Protein AF-A0A4D4MJW7-F1 (afdb_monomer)

Solvent-accessible surface area (backbone atoms only — not comparable to full-atom values): 5000 Å² total; per-residue (Å²): 137,88,80,86,72,84,62,60,97,85,56,81,81,82,77,90,74,97,72,78,56,50,72,53,65,52,77,93,37,46,91,56,59,71,43,75,70,66,94,57,100,66,34,60,42,55,62,48,63,71,45,91,41,60,65,45,74,42,85,32,74,96,49,63,24,42,33,35,36,66,77,96,81,123

pLDDT: mean 82.75, std 14.61, range [37.09, 96.75]

Mean predicted aligned error: 8.64 Å

Foldseek 3Di:
DDDDDDPDDPRDDDDDDPDWWDKADDPVQVVQQPDDDDPDPAHQRNQLRPPPDCWDWDDGDPDTIIIHGDDPPD

Secondary structure (DSSP, 8-state):
--------TT--------SS-EEE--GGGGGG---S--SSSS-HHHHHHT--SSEEEEEETTEEEEEE-S-TT-

Radius of gyration: 15.01 Å; Cα contacts (8 Å, |Δi|>4): 86; chains: 1; bounding box: 33×33×33 Å

InterPro domains:
  IPR028961 Immunity protein 21 [PF15589] (14-73)

Sequence (74 aa):
MASCTDAGVGAVAWVESGGGPLIAVPEVVLPFWAGADGDELSTDYDRACDVDAFIGLVPVGDTRALVLGDDPGS

Organism: Streptomyces avermitilis (NCBI:txid33903)

Structure (mmCIF, N/CA/C/O backbone):
data_AF-A0A4D4MJW7-F1
#
_entry.id   AF-A0A4D4MJW7-F1
#
loop_
_atom_site.group_PDB
_atom_site.id
_atom_site.type_symbol
_atom_site.label_atom_id
_atom_site.label_alt_id
_atom_site.label_comp_id
_atom_site.label_asym_id
_atom_site.label_entity_id
_atom_site.label_seq_id
_atom_site.pdbx_PDB_ins_code
_atom_site.Cartn_x
_atom_site.Cartn_y
_atom_site.Cartn_z
_atom_site.occupancy
_atom_site.B_iso_or_equiv
_atom_site.auth_seq_id
_atom_site.auth_comp_id
_atom_site.auth_asym_id
_atom_site.auth_atom_id
_atom_site.pdbx_PDB_model_num
ATOM 1 N N . MET A 1 1 ? -2.388 23.406 -8.441 1.00 37.09 1 MET A N 1
ATOM 2 C CA . MET A 1 1 ? -3.791 23.790 -8.703 1.00 37.09 1 MET A CA 1
ATOM 3 C C . MET A 1 1 ? -4.191 23.131 -10.018 1.00 37.09 1 MET A C 1
ATOM 5 O O . MET A 1 1 ? -3.926 23.689 -11.073 1.00 37.09 1 MET A O 1
ATOM 9 N N . ALA A 1 2 ? -4.674 21.887 -9.965 1.00 45.38 2 ALA A N 1
ATOM 10 C CA . ALA A 1 2 ? -5.126 21.168 -11.156 1.00 45.38 2 ALA A CA 1
ATOM 11 C C . ALA A 1 2 ? -6.541 21.649 -11.508 1.00 45.38 2 ALA A C 1
ATOM 13 O O . ALA A 1 2 ? -7.412 21.682 -10.641 1.00 45.38 2 ALA A O 1
ATOM 14 N N . SER A 1 3 ? -6.738 22.091 -12.751 1.00 59.09 3 SER A N 1
ATOM 15 C CA . SER A 1 3 ? -8.034 22.534 -13.267 1.00 59.09 3 SER A CA 1
ATOM 16 C C . SER A 1 3 ? -8.706 21.369 -13.980 1.00 59.09 3 SER A C 1
ATOM 18 O O . SER A 1 3 ? -8.223 20.920 -15.017 1.00 59.09 3 SER A O 1
ATOM 20 N N . CYS A 1 4 ? -9.826 20.904 -13.438 1.00 56.44 4 CYS A N 1
ATOM 21 C CA . CYS A 1 4 ? -10.628 19.832 -14.012 1.00 56.44 4 CYS A CA 1
ATOM 22 C C . CYS A 1 4 ? -11.555 20.418 -15.087 1.00 56.44 4 CYS A C 1
ATOM 24 O O . CYS A 1 4 ? -12.638 20.908 -14.776 1.00 56.44 4 CYS A O 1
ATOM 26 N N . THR A 1 5 ? -11.133 20.421 -16.351 1.00 62.69 5 THR A N 1
ATOM 27 C CA . THR A 1 5 ? -12.078 20.602 -17.461 1.00 62.69 5 THR A CA 1
ATOM 28 C C . THR A 1 5 ? -12.875 19.316 -17.647 1.00 62.69 5 THR A C 1
ATOM 30 O O . THR A 1 5 ? -12.287 18.245 -17.764 1.00 62.69 5 THR A O 1
ATOM 33 N N . ASP A 1 6 ? -14.199 19.471 -17.637 1.00 64.00 6 ASP A N 1
ATOM 34 C CA . ASP A 1 6 ? -15.255 18.468 -17.806 1.00 64.00 6 ASP A CA 1
ATOM 35 C C . ASP A 1 6 ? -14.860 17.296 -18.722 1.00 64.00 6 ASP A C 1
ATOM 37 O O . ASP A 1 6 ? -14.870 17.391 -19.950 1.00 64.00 6 ASP A O 1
ATOM 41 N N . ALA A 1 7 ? -14.487 16.176 -18.103 1.00 59.81 7 ALA A N 1
ATOM 42 C CA . ALA A 1 7 ? -14.363 14.899 -18.779 1.00 59.81 7 ALA A CA 1
ATOM 43 C C . ALA A 1 7 ? -15.790 14.343 -18.880 1.00 59.81 7 ALA A C 1
ATOM 45 O O . ALA A 1 7 ? -16.346 13.887 -17.882 1.00 59.81 7 ALA A O 1
ATOM 46 N N . GLY A 1 8 ? -16.411 14.473 -20.059 1.00 62.88 8 GLY A N 1
ATOM 47 C CA . GLY A 1 8 ? -17.808 14.089 -20.279 1.00 62.88 8 GLY A CA 1
ATOM 48 C C . GLY A 1 8 ? -18.130 12.706 -19.706 1.00 62.88 8 GLY A C 1
ATOM 49 O O . GLY A 1 8 ? -17.284 11.813 -19.732 1.00 62.88 8 GLY A O 1
ATOM 50 N N . VAL A 1 9 ? -19.343 12.541 -19.166 1.00 59.69 9 VAL A N 1
ATOM 51 C CA . VAL A 1 9 ? -19.823 11.317 -18.496 1.00 59.69 9 VAL A CA 1
ATOM 52 C C . VAL A 1 9 ? -19.338 10.034 -19.193 1.00 59.69 9 VAL A C 1
ATOM 54 O O . VAL A 1 9 ? -19.834 9.658 -20.252 1.00 59.69 9 VAL A O 1
ATOM 57 N N . GLY A 1 10 ? -18.340 9.375 -18.595 1.00 66.38 10 GLY A N 1
ATOM 58 C CA . GLY A 1 10 ? -17.709 8.156 -19.121 1.00 66.38 10 GLY A CA 1
ATOM 59 C C . GLY A 1 10 ? -16.225 8.280 -19.491 1.00 66.38 10 GLY A C 1
ATOM 60 O O . GLY A 1 10 ? -15.581 7.259 -19.719 1.00 66.38 10 GLY A O 1
ATOM 61 N N . ALA A 1 11 ? -15.653 9.484 -19.518 1.00 72.19 11 ALA A N 1
ATOM 62 C CA . ALA A 1 11 ? -14.216 9.671 -19.677 1.00 72.19 11 ALA A CA 1
ATOM 63 C C . ALA A 1 11 ? -13.496 9.387 -18.348 1.00 72.19 11 ALA A C 1
ATOM 65 O O . ALA A 1 11 ? -13.684 10.084 -17.351 1.00 72.19 11 ALA A O 1
ATOM 66 N N . VAL A 1 12 ? -12.687 8.327 -18.334 1.00 79.69 12 VAL A N 1
ATOM 67 C CA . VAL A 1 12 ? -11.876 7.948 -17.174 1.00 79.69 12 VAL A CA 1
ATOM 68 C C . VAL A 1 12 ? -10.739 8.958 -17.039 1.00 79.69 12 VAL A C 1
ATOM 70 O O . VAL A 1 12 ? -9.954 9.140 -17.971 1.00 79.69 12 VAL A O 1
ATOM 73 N N . ALA A 1 13 ? -10.669 9.640 -15.898 1.00 81.50 13 ALA A N 1
ATOM 74 C CA . ALA A 1 13 ? -9.554 10.524 -15.593 1.00 81.50 13 ALA A CA 1
ATOM 75 C C . ALA A 1 13 ? -8.379 9.676 -15.101 1.00 81.50 13 ALA A C 1
ATOM 77 O O . ALA A 1 13 ? -8.436 9.096 -14.016 1.00 81.50 13 ALA A O 1
ATOM 78 N N . TRP A 1 14 ? -7.333 9.590 -15.917 1.00 81.25 14 TRP A N 1
ATOM 79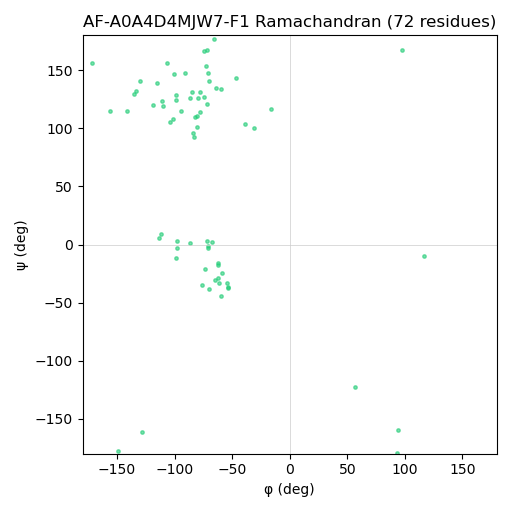 C CA . TRP A 1 14 ? -6.082 8.967 -15.511 1.00 81.25 14 TRP A CA 1
ATOM 80 C C . TRP A 1 14 ? -5.374 9.840 -14.479 1.00 81.25 14 TRP A C 1
ATOM 82 O O . TRP A 1 14 ? -5.392 11.070 -14.567 1.00 81.25 14 TRP A O 1
ATOM 92 N N . VAL A 1 15 ? -4.776 9.185 -13.489 1.00 80.19 15 VAL A N 1
ATOM 93 C CA . VAL A 1 15 ? -3.974 9.833 -12.457 1.00 80.19 15 VAL A CA 1
ATOM 94 C C . VAL A 1 15 ? -2.530 9.421 -12.678 1.00 80.19 15 VAL A C 1
ATOM 96 O O . VAL A 1 15 ? -2.219 8.232 -12.680 1.00 80.19 15 VAL A O 1
ATOM 99 N N . GLU A 1 16 ? -1.663 10.412 -12.844 1.00 79.50 16 GLU A N 1
ATOM 100 C CA . GLU A 1 16 ? -0.223 10.192 -12.911 1.00 79.50 16 GLU A CA 1
ATOM 101 C C . GLU A 1 16 ? 0.324 9.971 -11.495 1.00 79.50 16 GLU A C 1
ATOM 103 O O . GLU A 1 16 ? 0.031 10.747 -10.579 1.00 79.50 16 GLU A O 1
ATOM 108 N N . SER A 1 17 ? 1.121 8.918 -11.320 1.00 79.69 17 SER A N 1
ATOM 109 C CA . SER A 1 17 ? 1.827 8.610 -10.072 1.00 79.69 17 SER A CA 1
ATOM 110 C C . SER A 1 17 ? 3.322 8.908 -10.215 1.00 79.69 17 SER A C 1
ATOM 112 O O . SER A 1 17 ? 3.865 8.889 -11.318 1.00 79.69 17 SER A O 1
ATOM 114 N N . GLY A 1 18 ? 4.006 9.147 -9.094 1.00 78.62 18 GLY A N 1
ATOM 115 C CA . GLY A 1 18 ? 5.466 9.299 -9.046 1.00 78.62 18 GLY A CA 1
ATOM 116 C C . GLY A 1 18 ? 6.252 7.998 -9.282 1.00 78.62 18 GLY A C 1
ATOM 117 O O . GLY A 1 18 ? 7.480 8.040 -9.285 1.00 78.62 18 GLY A O 1
ATOM 118 N N . GLY A 1 19 ? 5.561 6.869 -9.481 1.00 81.19 19 GLY A N 1
ATOM 119 C CA . GLY A 1 19 ? 6.133 5.520 -9.549 1.00 81.19 19 GLY A CA 1
ATOM 120 C C . GLY A 1 19 ? 6.017 4.763 -8.218 1.00 81.19 19 GLY A C 1
ATOM 121 O O . GLY A 1 19 ? 5.702 5.362 -7.192 1.00 81.19 19 GLY A O 1
ATOM 122 N N . GLY A 1 20 ? 6.260 3.448 -8.241 1.00 86.25 20 GLY A N 1
ATOM 123 C CA . GLY A 1 20 ? 6.099 2.555 -7.084 1.00 86.25 20 GLY A CA 1
ATOM 124 C C . GLY A 1 20 ? 4.719 1.882 -7.004 1.00 86.25 20 GLY A C 1
ATOM 125 O O . GLY A 1 20 ? 3.889 2.065 -7.899 1.00 86.25 20 GLY A O 1
ATOM 126 N N . PRO A 1 21 ? 4.474 1.057 -5.971 1.00 91.06 21 PRO A N 1
ATOM 127 C CA . PRO A 1 21 ? 3.281 0.223 -5.913 1.00 91.06 21 PRO A CA 1
ATOM 128 C C . PRO A 1 21 ? 2.003 1.034 -5.665 1.00 91.06 21 PRO A C 1
ATOM 130 O O . PRO A 1 21 ? 1.991 2.014 -4.917 1.00 91.06 21 PRO A O 1
ATOM 133 N N . LEU A 1 22 ? 0.883 0.567 -6.223 1.00 91.00 22 LEU A N 1
ATOM 134 C CA . LEU A 1 22 ? -0.444 1.068 -5.866 1.00 91.00 22 LEU A CA 1
ATOM 135 C C . LEU A 1 22 ? -0.960 0.325 -4.632 1.00 91.00 22 LEU A C 1
ATOM 137 O O . LEU A 1 22 ? -0.949 -0.904 -4.581 1.00 91.00 22 LEU A O 1
ATOM 141 N N . ILE A 1 23 ? -1.449 1.069 -3.640 1.00 93.19 23 ILE A N 1
ATOM 142 C CA . ILE A 1 23 ? -1.852 0.510 -2.346 1.00 93.19 23 ILE A CA 1
ATOM 143 C C . ILE A 1 23 ? -3.343 0.761 -2.125 1.00 93.19 23 ILE A C 1
ATOM 145 O O . ILE A 1 23 ? -3.789 1.906 -2.075 1.00 93.19 23 ILE A O 1
ATOM 149 N N . ALA A 1 24 ? -4.119 -0.310 -1.964 1.00 95.12 24 ALA A N 1
ATOM 150 C CA . ALA A 1 24 ? -5.523 -0.233 -1.582 1.00 95.12 24 ALA A CA 1
ATOM 151 C C . ALA A 1 24 ? -5.676 -0.560 -0.091 1.00 95.12 24 ALA A C 1
ATOM 153 O O . ALA A 1 24 ? -5.535 -1.709 0.338 1.00 95.12 24 ALA A O 1
ATOM 154 N N . VAL A 1 25 ? -5.974 0.469 0.702 1.00 96.62 25 VAL A N 1
ATOM 155 C CA . VAL A 1 25 ? -6.170 0.366 2.152 1.00 96.62 25 VAL A CA 1
ATOM 156 C C . VAL A 1 25 ? -7.672 0.295 2.459 1.00 96.62 25 VAL A C 1
ATOM 158 O O . VAL A 1 25 ? -8.421 1.153 1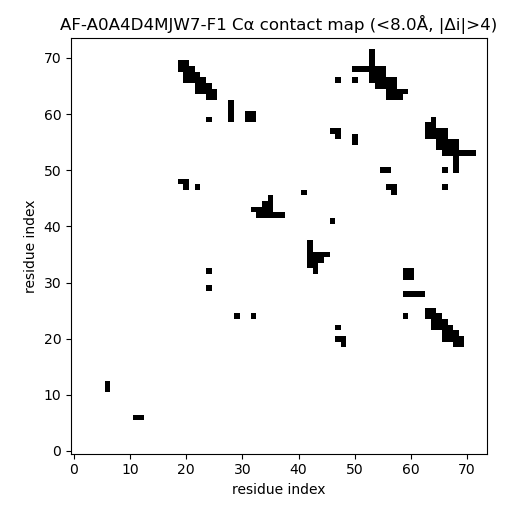.987 1.00 96.62 25 VAL A O 1
ATOM 161 N N . PRO A 1 26 ? -8.151 -0.689 3.245 1.00 96.75 26 PRO A N 1
ATOM 162 C CA . PRO A 1 26 ? -9.543 -0.715 3.680 1.00 96.75 26 PRO A CA 1
ATOM 163 C C . PRO A 1 26 ? -9.899 0.539 4.486 1.00 96.75 26 PRO A C 1
ATOM 165 O O . PRO A 1 26 ? -9.178 0.904 5.413 1.00 96.75 26 PRO A O 1
ATOM 168 N N . GLU A 1 27 ? -11.045 1.157 4.187 1.00 96.56 27 GLU A N 1
ATOM 169 C CA . GLU A 1 27 ? -11.470 2.418 4.820 1.00 96.56 27 GLU A CA 1
ATOM 170 C C . GLU A 1 27 ? -11.478 2.344 6.356 1.00 96.56 27 GLU A C 1
ATOM 172 O O . GLU A 1 27 ? -11.056 3.276 7.034 1.00 96.56 27 GLU A O 1
ATOM 177 N N . VAL A 1 28 ? -11.869 1.188 6.902 1.00 96.06 28 VAL A N 1
ATOM 178 C CA . VAL A 1 28 ? -11.919 0.920 8.348 1.00 96.06 28 VAL A CA 1
ATOM 179 C C . VAL A 1 28 ? -10.566 1.069 9.056 1.00 96.06 28 VAL A C 1
ATOM 181 O O . VAL A 1 28 ? -10.546 1.359 10.250 1.00 96.06 28 VAL A O 1
ATOM 184 N N . VAL A 1 29 ? -9.445 0.921 8.342 1.00 96.12 29 VAL A N 1
ATOM 185 C CA . VAL A 1 29 ? -8.095 1.087 8.907 1.00 96.12 29 VAL A CA 1
ATOM 186 C C . VAL A 1 29 ? -7.322 2.279 8.352 1.00 96.12 29 VAL A C 1
ATOM 188 O O . VAL A 1 29 ? -6.173 2.475 8.736 1.00 96.12 29 VAL A O 1
ATOM 191 N N . LEU A 1 30 ? -7.936 3.120 7.511 1.00 94.88 30 LEU A N 1
ATOM 192 C CA . LEU A 1 30 ? -7.292 4.340 7.010 1.00 94.88 30 LEU A CA 1
ATOM 193 C C . LEU A 1 30 ? -6.736 5.258 8.112 1.00 94.88 30 LEU A C 1
ATOM 195 O O . LEU A 1 30 ? -5.654 5.799 7.901 1.00 94.88 30 LEU A O 1
ATOM 199 N N . PRO A 1 31 ? -7.375 5.419 9.291 1.00 94.62 31 PRO A N 1
ATOM 200 C CA . PRO A 1 31 ? -6.801 6.232 10.366 1.00 94.62 31 PRO A CA 1
ATOM 201 C C . PRO A 1 31 ? -5.457 5.722 10.910 1.00 94.62 31 PRO A C 1
ATOM 203 O O . PRO A 1 31 ? -4.779 6.466 11.611 1.00 94.62 31 PRO A O 1
ATOM 206 N N . PHE A 1 32 ? -5.089 4.467 10.626 1.00 93.50 32 PHE A N 1
ATOM 207 C CA . PHE A 1 32 ? -3.819 3.862 11.033 1.00 93.50 32 PHE A CA 1
ATOM 208 C C . PHE A 1 32 ? -2.757 3.882 9.929 1.00 93.50 32 PHE A C 1
ATOM 210 O O . PHE A 1 32 ? -1.645 3.428 10.175 1.00 93.50 32 PHE A O 1
ATOM 217 N N . TRP A 1 33 ? -3.091 4.366 8.729 1.00 93.88 33 TRP A N 1
ATOM 218 C CA . TRP A 1 33 ? -2.139 4.520 7.635 1.00 93.88 33 TRP A CA 1
ATOM 219 C C . TRP A 1 33 ? -1.359 5.829 7.808 1.00 93.88 33 TRP A C 1
ATOM 221 O O . TRP A 1 33 ? -1.918 6.914 7.645 1.00 93.88 33 TRP A O 1
ATOM 231 N N . ALA A 1 34 ? -0.073 5.726 8.139 1.00 90.62 34 ALA A N 1
ATOM 232 C CA . ALA A 1 34 ? 0.830 6.853 8.365 1.00 90.62 34 ALA A CA 1
ATOM 233 C C . ALA A 1 34 ? 1.245 7.561 7.063 1.00 90.62 34 ALA A C 1
ATOM 235 O O . ALA A 1 34 ? 1.605 8.735 7.089 1.00 90.62 34 ALA A O 1
ATOM 236 N N . GLY A 1 35 ? 1.139 6.885 5.915 1.00 89.94 35 GLY A N 1
ATOM 237 C CA . GLY A 1 35 ? 1.475 7.461 4.612 1.00 89.94 35 GLY A CA 1
ATOM 238 C C . GLY A 1 35 ? 2.905 7.180 4.153 1.00 89.94 35 GLY A C 1
ATOM 239 O O . GLY A 1 35 ? 3.539 6.216 4.583 1.00 89.94 35 GLY A O 1
ATOM 240 N N . ALA A 1 36 ? 3.367 8.011 3.215 1.00 87.44 36 ALA A N 1
ATOM 241 C CA . ALA A 1 36 ? 4.710 7.955 2.632 1.00 87.44 36 ALA A CA 1
ATOM 242 C C . ALA A 1 36 ? 5.688 8.961 3.257 1.00 87.44 36 ALA A C 1
ATOM 244 O O . ALA A 1 36 ? 6.887 8.878 3.017 1.00 87.44 36 ALA A O 1
ATOM 245 N N . ASP A 1 37 ? 5.176 9.899 4.055 1.00 80.25 37 ASP A N 1
ATOM 246 C CA . ASP A 1 37 ? 5.965 10.941 4.698 1.00 80.25 37 ASP A CA 1
ATOM 247 C C . ASP A 1 37 ? 6.005 10.667 6.205 1.00 80.25 37 ASP A C 1
ATOM 249 O O . ASP A 1 37 ? 4.964 10.643 6.864 1.00 80.25 37 ASP A O 1
ATOM 253 N N . GLY A 1 38 ? 7.198 10.462 6.764 1.00 70.25 38 GLY A N 1
ATOM 254 C CA . GLY A 1 38 ? 7.368 10.238 8.197 1.00 70.25 38 GLY A CA 1
ATOM 255 C C . GLY A 1 38 ? 8.830 10.221 8.636 1.00 70.25 38 GLY A C 1
ATOM 256 O O . GLY A 1 38 ? 9.728 9.931 7.850 1.00 70.25 38 GLY A O 1
ATOM 257 N N . ASP A 1 39 ? 9.054 10.520 9.916 1.00 68.19 39 ASP A N 1
ATOM 258 C CA . ASP A 1 39 ? 10.383 10.541 10.552 1.00 68.19 39 ASP A CA 1
ATOM 259 C C . ASP A 1 39 ? 10.800 9.150 11.073 1.00 68.19 39 ASP A C 1
ATOM 261 O O . ASP A 1 39 ? 11.841 8.979 11.715 1.00 68.19 39 ASP A O 1
ATOM 265 N N . GLU A 1 40 ? 9.940 8.154 10.866 1.00 73.56 40 GLU A N 1
ATOM 266 C CA . GLU A 1 40 ? 10.172 6.774 11.260 1.00 73.56 40 GLU A CA 1
ATOM 267 C C . GLU A 1 40 ? 11.225 6.131 10.353 1.00 73.56 40 GLU A C 1
ATOM 269 O O . GLU A 1 40 ? 11.402 6.501 9.197 1.00 73.56 40 GLU A O 1
ATOM 274 N N . LEU A 1 41 ? 11.930 5.122 10.872 1.00 76.62 41 LEU A N 1
ATOM 275 C CA . LEU A 1 41 ? 12.962 4.408 10.108 1.00 76.62 41 LEU A CA 1
ATOM 276 C C . LEU A 1 41 ? 12.409 3.683 8.865 1.00 76.62 41 LEU A C 1
ATOM 278 O O . LEU A 1 41 ? 13.192 3.291 8.005 1.00 76.62 41 LEU A O 1
ATOM 282 N N . SER A 1 42 ? 11.094 3.458 8.806 1.00 84.62 42 SER A N 1
ATOM 283 C CA . SER A 1 42 ? 10.37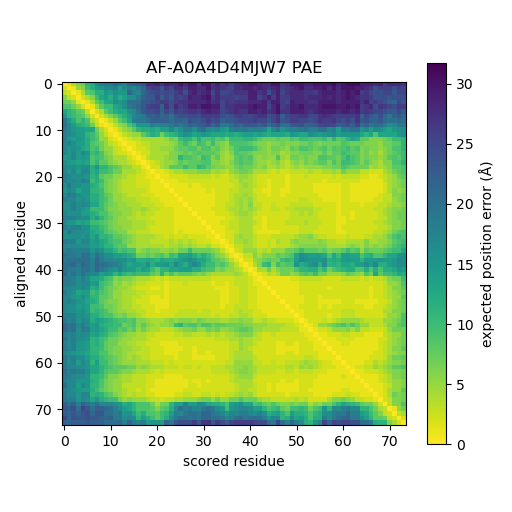8 2.865 7.676 1.00 84.62 42 SER A CA 1
ATOM 284 C C . SER A 1 42 ? 8.920 3.314 7.726 1.00 84.62 42 SER A C 1
ATOM 286 O O . SER A 1 42 ? 8.194 2.968 8.662 1.00 84.62 42 SER A O 1
ATOM 288 N N . THR A 1 43 ? 8.504 4.090 6.728 1.00 91.56 43 THR A N 1
ATOM 289 C CA . THR A 1 43 ? 7.111 4.506 6.557 1.00 91.56 43 THR A CA 1
ATOM 290 C C . THR A 1 43 ? 6.245 3.332 6.107 1.00 91.56 43 THR A C 1
ATOM 292 O O . THR A 1 43 ? 6.731 2.279 5.684 1.00 91.56 43 THR A O 1
ATOM 295 N N . ASP A 1 44 ? 4.926 3.500 6.169 1.00 93.44 44 ASP A N 1
ATOM 296 C CA . ASP A 1 44 ? 4.009 2.489 5.651 1.00 93.44 44 ASP A CA 1
ATOM 297 C C . ASP A 1 44 ? 4.195 2.250 4.146 1.00 93.44 44 ASP A C 1
ATOM 299 O O . ASP A 1 44 ? 4.065 1.116 3.676 1.00 93.44 44 ASP A O 1
ATOM 303 N N . TYR A 1 45 ? 4.548 3.302 3.404 1.00 92.81 45 TYR A N 1
ATOM 304 C CA . TYR A 1 45 ? 4.868 3.211 1.985 1.00 92.81 45 TYR A CA 1
ATOM 305 C C . TYR A 1 45 ? 6.192 2.483 1.718 1.00 92.81 45 TYR A C 1
ATOM 307 O O . TYR A 1 45 ? 6.252 1.672 0.794 1.00 92.81 45 TYR A O 1
ATOM 315 N N . ASP A 1 46 ? 7.223 2.691 2.545 1.00 92.69 46 ASP A N 1
ATOM 316 C CA . ASP A 1 46 ? 8.498 1.968 2.408 1.00 92.69 46 ASP A CA 1
ATOM 317 C C . ASP A 1 46 ? 8.279 0.457 2.543 1.00 92.69 46 ASP A C 1
ATOM 319 O O . ASP A 1 46 ? 8.729 -0.322 1.706 1.00 92.69 46 ASP A O 1
ATOM 323 N N . ARG A 1 47 ? 7.471 0.038 3.528 1.00 92.81 47 ARG A N 1
ATOM 324 C CA . ARG A 1 47 ? 7.117 -1.382 3.702 1.00 92.81 47 ARG A CA 1
ATOM 325 C C . ARG A 1 47 ? 6.344 -1.959 2.519 1.00 92.81 47 ARG A C 1
ATOM 327 O O . ARG A 1 47 ? 6.392 -3.165 2.297 1.00 92.81 47 ARG A O 1
ATOM 334 N N . ALA A 1 48 ? 5.587 -1.135 1.797 1.00 93.94 48 ALA A N 1
ATOM 335 C CA . ALA A 1 48 ? 4.909 -1.564 0.579 1.00 93.94 48 ALA A CA 1
ATOM 336 C C . ALA A 1 48 ? 5.878 -1.688 -0.602 1.00 93.94 48 ALA A C 1
ATOM 338 O O . ALA A 1 48 ? 5.712 -2.597 -1.411 1.00 93.94 48 ALA A O 1
ATOM 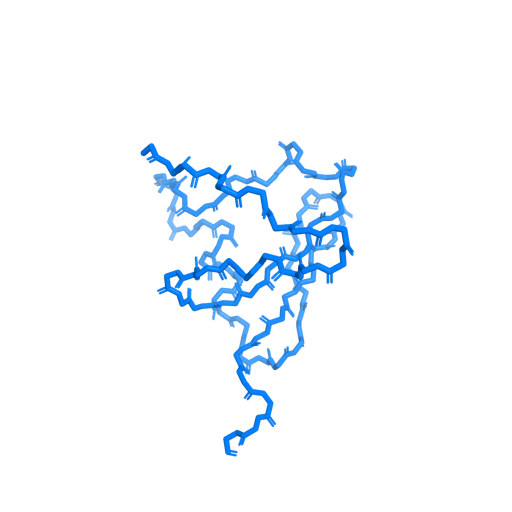339 N N . CYS A 1 49 ? 6.896 -0.828 -0.681 1.00 92.00 49 CYS A N 1
ATOM 340 C CA . CYS A 1 49 ? 7.953 -0.922 -1.690 1.00 92.00 49 CYS A CA 1
ATOM 341 C C . CYS A 1 49 ? 8.810 -2.187 -1.536 1.00 92.00 49 CYS A C 1
ATOM 343 O O . CYS A 1 49 ? 9.257 -2.728 -2.540 1.00 92.00 49 CYS A O 1
ATOM 345 N N . ASP A 1 50 ? 8.983 -2.690 -0.311 1.00 92.38 50 ASP A N 1
ATOM 346 C CA . ASP A 1 50 ? 9.719 -3.933 -0.027 1.00 92.38 50 ASP A CA 1
ATOM 347 C C . ASP A 1 50 ? 8.979 -5.216 -0.478 1.00 92.38 50 ASP A C 1
ATOM 349 O O . ASP A 1 50 ? 9.484 -6.333 -0.330 1.00 92.38 50 ASP A O 1
ATOM 353 N N . VAL A 1 51 ? 7.754 -5.098 -1.002 1.00 92.44 51 VAL A N 1
ATOM 354 C CA . VAL A 1 51 ? 6.995 -6.230 -1.543 1.00 92.44 51 VAL A CA 1
ATOM 355 C C . VAL A 1 51 ? 7.427 -6.490 -2.988 1.00 92.44 51 VAL A C 1
ATOM 357 O O . VAL A 1 51 ? 6.871 -5.931 -3.926 1.00 92.44 51 VAL A O 1
ATOM 360 N N . ASP A 1 52 ? 8.354 -7.429 -3.176 1.00 85.31 52 ASP A N 1
ATOM 361 C CA . ASP A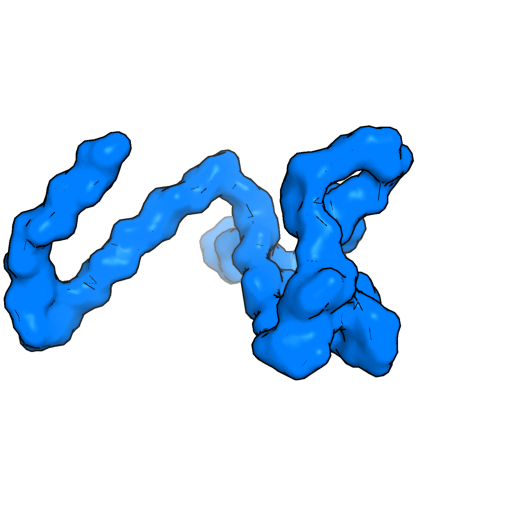 1 52 ? 8.872 -7.835 -4.499 1.00 85.31 52 ASP A CA 1
ATOM 362 C C . ASP A 1 52 ? 7.849 -8.567 -5.406 1.00 85.31 52 ASP A C 1
ATOM 364 O O . ASP A 1 52 ? 8.179 -9.035 -6.496 1.00 85.31 52 ASP A O 1
ATOM 368 N N . ALA A 1 53 ? 6.603 -8.739 -4.956 1.00 82.31 53 ALA A N 1
ATOM 369 C CA . ALA A 1 53 ? 5.568 -9.481 -5.670 1.00 82.31 53 ALA A CA 1
ATOM 370 C C . ALA A 1 53 ? 4.597 -8.551 -6.414 1.00 82.31 53 ALA A C 1
ATOM 372 O O . ALA A 1 53 ? 4.211 -7.505 -5.901 1.00 82.31 53 ALA A O 1
ATOM 373 N N . PHE A 1 54 ? 4.081 -9.002 -7.565 1.00 84.31 54 PHE A N 1
ATOM 374 C CA . PHE A 1 54 ? 3.020 -8.304 -8.314 1.00 84.31 54 PHE A CA 1
ATOM 375 C C . PHE A 1 54 ? 1.774 -8.007 -7.473 1.00 84.31 54 PHE A C 1
ATOM 377 O O . PHE A 1 54 ? 1.083 -7.015 -7.686 1.00 84.31 54 PHE A O 1
ATOM 384 N N . ILE A 1 55 ? 1.464 -8.891 -6.526 1.00 92.12 55 ILE A N 1
ATOM 385 C CA . ILE A 1 55 ? 0.394 -8.710 -5.553 1.00 92.12 55 ILE A CA 1
ATOM 386 C C . ILE A 1 55 ? 0.937 -9.114 -4.188 1.00 92.12 55 ILE A C 1
ATOM 388 O O . ILE A 1 55 ? 1.453 -10.223 -4.029 1.00 92.12 55 ILE A O 1
ATOM 392 N N . GLY A 1 56 ? 0.761 -8.254 -3.189 1.00 93.88 56 GLY A N 1
ATOM 393 C CA . GLY A 1 56 ? 1.130 -8.559 -1.812 1.00 93.88 56 GLY A CA 1
ATOM 394 C C . GLY A 1 56 ? 0.250 -7.869 -0.783 1.00 93.88 56 GLY A C 1
ATOM 395 O O . GLY A 1 56 ? -0.739 -7.214 -1.108 1.00 93.88 56 GLY A O 1
ATOM 396 N N . LEU A 1 57 ? 0.584 -8.075 0.488 1.00 95.75 57 LEU A N 1
ATOM 397 C CA . LEU A 1 57 ? -0.176 -7.549 1.614 1.00 95.75 57 LEU A CA 1
ATOM 398 C C . LEU A 1 57 ? 0.768 -6.925 2.633 1.00 95.75 57 LEU A C 1
ATOM 400 O O . LEU A 1 57 ? 1.715 -7.584 3.062 1.00 95.75 57 LEU A O 1
ATOM 404 N N . VAL A 1 58 ? 0.441 -5.719 3.089 1.00 95.38 58 VAL A N 1
ATOM 405 C CA . VAL A 1 58 ? 1.141 -5.055 4.197 1.00 95.38 58 VAL A CA 1
ATOM 406 C C . VAL A 1 58 ? 0.207 -4.879 5.395 1.00 95.38 58 VAL A C 1
ATOM 408 O O . VAL A 1 58 ? -0.973 -4.576 5.203 1.00 95.38 58 VAL A O 1
ATOM 411 N N . PRO A 1 59 ? 0.675 -5.093 6.637 1.00 95.38 59 PRO A N 1
ATOM 412 C CA . PRO A 1 59 ? -0.129 -4.836 7.830 1.00 95.38 59 PRO A CA 1
ATOM 413 C C . PRO A 1 59 ? -0.481 -3.349 7.973 1.00 95.38 59 PRO A C 1
ATOM 415 O O . PRO A 1 59 ? 0.399 -2.497 7.834 1.00 95.38 59 PRO A O 1
ATOM 418 N N . VAL A 1 60 ? -1.747 -3.061 8.294 1.00 95.31 60 VAL A N 1
ATOM 419 C CA . VAL A 1 60 ? -2.254 -1.721 8.641 1.00 95.31 60 VAL A CA 1
ATOM 420 C C . VAL A 1 60 ? -3.271 -1.876 9.769 1.00 95.31 60 VAL A C 1
ATOM 422 O O . VAL A 1 60 ? -4.313 -2.507 9.583 1.00 95.31 60 VAL A O 1
ATOM 425 N N . GLY A 1 61 ? -2.965 -1.335 10.951 1.00 92.62 61 GLY A N 1
ATOM 426 C CA . GLY A 1 61 ? -3.777 -1.565 12.148 1.00 92.62 61 GLY A CA 1
ATOM 427 C C . GLY A 1 61 ? -3.914 -3.061 12.465 1.00 92.62 61 GLY A C 1
ATOM 428 O O . GLY A 1 61 ? -2.918 -3.762 12.639 1.00 92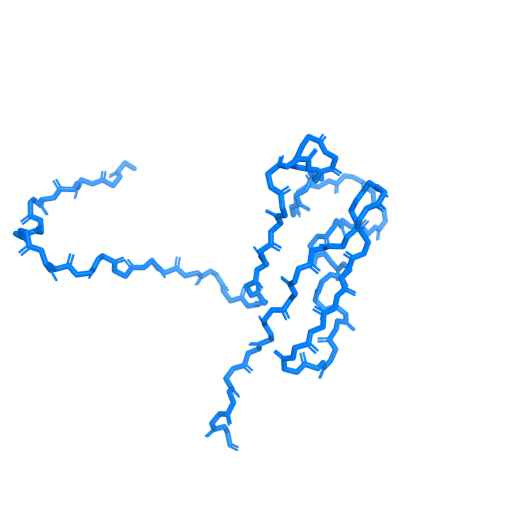.62 61 GLY A O 1
ATOM 429 N N . ASP A 1 62 ? -5.152 -3.552 12.530 1.00 95.06 62 ASP A N 1
ATOM 430 C CA . ASP A 1 62 ? -5.503 -4.957 12.778 1.00 95.06 62 ASP A CA 1
ATOM 431 C C . ASP A 1 62 ? -5.810 -5.764 11.498 1.00 95.06 62 ASP A C 1
ATOM 433 O O . ASP A 1 62 ? -6.143 -6.950 11.573 1.00 95.06 62 ASP A O 1
ATOM 437 N N . THR A 1 63 ? -5.666 -5.152 10.317 1.00 95.75 63 THR A N 1
ATOM 438 C CA . THR A 1 63 ? -5.924 -5.782 9.015 1.00 95.75 63 THR A CA 1
ATOM 439 C C . THR A 1 63 ? -4.738 -5.618 8.059 1.00 95.75 63 THR A C 1
ATOM 441 O O . THR A 1 63 ? -3.593 -5.413 8.473 1.00 95.75 63 THR A O 1
ATOM 444 N N . ARG A 1 64 ? -4.982 -5.800 6.758 1.00 96.56 64 ARG A N 1
ATOM 445 C CA . ARG A 1 64 ? -3.980 -5.703 5.699 1.00 96.56 64 ARG A CA 1
ATOM 446 C C . ARG A 1 64 ? -4.447 -4.795 4.568 1.00 96.56 64 ARG A C 1
ATOM 448 O O . ARG A 1 64 ? -5.607 -4.863 4.162 1.00 96.56 64 ARG A O 1
ATOM 455 N N . ALA A 1 65 ? -3.525 -4.000 4.040 1.00 96.69 65 ALA A N 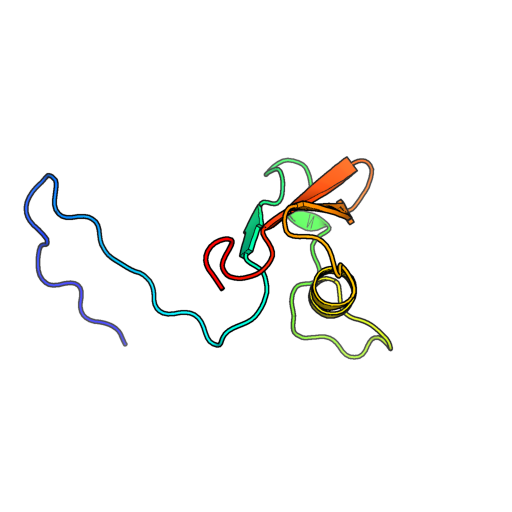1
ATOM 456 C CA . ALA A 1 65 ? -3.689 -3.307 2.770 1.00 96.69 65 ALA A CA 1
ATOM 457 C C . ALA A 1 65 ? -3.156 -4.169 1.622 1.00 96.69 65 ALA A C 1
ATOM 459 O O . ALA A 1 65 ? -2.212 -4.944 1.798 1.00 96.69 65 ALA A O 1
ATOM 460 N N . LEU A 1 66 ? -3.782 -4.034 0.456 1.00 96.62 66 LEU A N 1
ATOM 461 C CA . LEU A 1 66 ? -3.381 -4.701 -0.776 1.00 96.62 66 LEU A CA 1
ATOM 462 C C . LEU A 1 66 ? -2.324 -3.862 -1.488 1.00 96.62 66 LEU A C 1
ATOM 464 O O . LEU A 1 66 ? -2.565 -2.693 -1.773 1.00 96.62 66 LEU A O 1
ATOM 468 N N . VAL A 1 67 ? -1.195 -4.485 -1.802 1.00 95.50 67 VAL A N 1
ATOM 469 C CA . VAL A 1 67 ? -0.144 -3.923 -2.648 1.00 95.50 67 VAL A CA 1
ATOM 470 C C . VAL A 1 67 ? -0.311 -4.496 -4.047 1.00 95.50 67 VAL A C 1
ATOM 472 O O . VAL A 1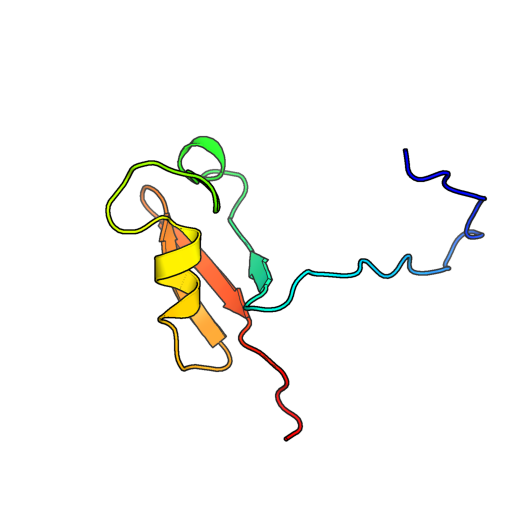 67 ? -0.341 -5.715 -4.220 1.00 95.50 67 VAL A O 1
ATOM 475 N N . LEU A 1 68 ? -0.435 -3.613 -5.028 1.00 91.56 68 LEU A N 1
ATOM 476 C CA . LEU A 1 68 ? -0.342 -3.910 -6.447 1.00 91.56 68 LEU A CA 1
ATOM 477 C C . LEU A 1 68 ? 1.030 -3.411 -6.900 1.00 91.56 68 LEU A C 1
ATOM 479 O O . LEU A 1 68 ? 1.264 -2.202 -6.962 1.00 91.56 68 LEU A O 1
ATOM 483 N N . GLY A 1 69 ? 1.939 -4.356 -7.122 1.00 85.31 69 GLY A N 1
ATOM 484 C CA . GLY A 1 69 ? 3.271 -4.090 -7.648 1.00 85.31 69 GLY A CA 1
ATOM 485 C C . GLY A 1 69 ? 3.221 -3.574 -9.086 1.00 85.31 69 GLY A C 1
ATOM 486 O O . GLY A 1 69 ? 2.150 -3.459 -9.688 1.00 85.31 69 GLY A O 1
ATOM 487 N N . ASP A 1 70 ? 4.392 -3.251 -9.626 1.00 74.00 70 ASP A N 1
ATOM 488 C CA . ASP A 1 70 ? 4.499 -2.690 -10.974 1.00 74.00 70 ASP A CA 1
ATOM 489 C C . ASP A 1 70 ? 4.279 -3.739 -12.089 1.00 74.00 70 ASP A C 1
ATOM 491 O O . ASP A 1 70 ? 4.234 -4.944 -11.833 1.00 74.00 70 ASP A O 1
ATOM 495 N N . ASP A 1 71 ? 4.088 -3.227 -13.309 1.00 62.84 71 ASP A N 1
ATOM 496 C CA . ASP A 1 71 ? 3.671 -3.858 -14.570 1.00 62.84 71 ASP A CA 1
ATOM 497 C C . ASP A 1 71 ? 3.765 -5.402 -14.664 1.00 62.84 71 ASP A C 1
ATOM 499 O O . ASP A 1 71 ? 4.862 -5.959 -14.720 1.00 62.84 71 ASP A O 1
ATOM 503 N N . PRO A 1 72 ? 2.636 -6.127 -14.826 1.00 54.88 72 PRO A N 1
ATOM 504 C CA . PRO A 1 72 ? 2.639 -7.569 -15.095 1.00 54.88 72 PRO A CA 1
ATOM 505 C C . PRO A 1 72 ? 3.119 -7.949 -16.515 1.00 54.88 72 PRO A C 1
ATOM 507 O O . PRO A 1 72 ? 3.037 -9.126 -16.879 1.00 54.88 72 PRO A O 1
ATOM 510 N N . GLY A 1 73 ? 3.543 -6.980 -17.337 1.00 55.38 73 GLY A N 1
ATOM 511 C CA . GLY A 1 73 ? 3.790 -7.110 -18.775 1.00 55.38 73 GLY A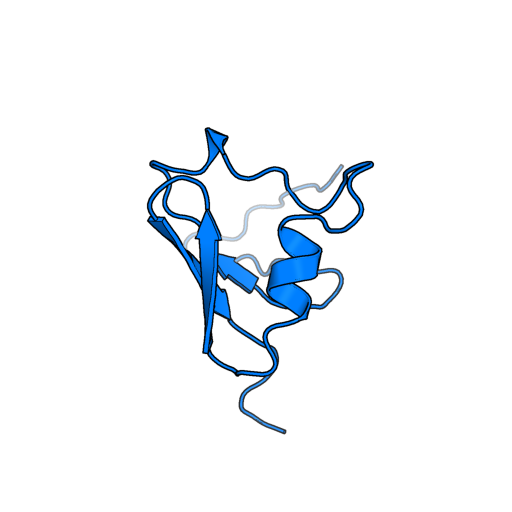 CA 1
ATOM 512 C C . GLY A 1 73 ? 5.240 -7.010 -19.266 1.00 55.38 73 GLY A C 1
ATOM 513 O O . GLY A 1 73 ? 5.422 -6.965 -20.486 1.00 55.38 73 GLY A O 1
ATOM 514 N N . SER A 1 74 ? 6.248 -6.992 -18.384 1.00 52.44 74 SER A N 1
ATOM 515 C CA . SER A 1 74 ? 7.671 -6.910 -18.776 1.00 52.44 74 SER A CA 1
ATOM 516 C C . SER A 1 74 ? 8.210 -8.161 -19.470 1.00 52.44 74 SER A C 1
ATOM 518 O O . SER A 1 74 ? 7.999 -9.264 -18.911 1.00 52.44 74 SER A O 1
#